Protein AF-A0AAN4YV97-F1 (afdb_monomer_lite)

Secondary structure (DSSP, 8-state):
-HHHHHHHHHHHHHB--HHHHHHHHHHHHTTSS-------BTTBSS-GGG--EEEEE-TTSSEEEEEES--TT-B-EE---S-TTEEEEE---SS-GGG--EEEEESSEEEEGGGEESSTTBHHHHHHHHHHHHHHHHHHHHHHHHHHHHHHHHHHHHH-EETTEEGGGSHHHHT-

Foldseek 3Di:
DLQCLQPLVLLCQFQPPPVVNVVVNCCVVVVVDGGDDDQDDPVCDPNSVPAFWDWDADPVRFKTFIAGGDDPLADWDFDADDDPQWDWAFDDDPDDCVVRDTDIGGDRGIGTPSRIGHDPRPCVVSNVVSVVSVVVVVVVVVVVVVVVVVVVLVVQQQPDDDPNHGNCVDPVSVVD

InterPro domains:
  IPR006089 Acyl-CoA dehydrogenase, conserved site [PS00072] (38-50)
  IPR009075 Acyl-CoA dehydrogenase/oxidase, C-terminal [PF00441] (122-176)
  IPR009100 Acyl-CoA dehydrogenase/oxidase, N-terminal and middle domain superfamily [SSF56645] (22-134)
  IPR036250 Acyl-CoA dehydrogenase-like, C-terminal [SSF47203] (119-175)
  IPR037069 Acyl-CoA dehydrogenase/oxidase, N-terminal domain superfamily [G3DSA:1.10.540.10] (22-34)
  IPR046373 Acyl-CoA oxidase/dehydrogenase, middle domain superfamily [G3DSA:2.40.110.10] (35-71)
  IPR046373 Acyl-CoA oxidase/dehydrogenase, middle domain superfamily [G3DSA:2.40.110.10] (72-126)

Sequence (176 aa):
MAGMAISLTAVQQWLRNVPLRDQITDEVLSGRKKMCLAITEAFAGSDVAGLRTTATKTPDGKHYIINGTKTEKGFSVILVPRGEGVETKLIKTSYSTAAGTAYIQFENVKVPVENLLGEEHKGFIVIMSNFNHERFMMACGTIRMAMTVVEECMKWCNQRIVFGKKLIEQPVMRQK

Organism: Aspergillus oryzae (NCBI:txid5062)

Structure (mmCIF, N/CA/C/O backbone):
data_AF-A0AAN4YV97-F1
#
_entry.id   AF-A0AAN4YV97-F1
#
loop_
_atom_site.group_PDB
_atom_site.id
_atom_site.type_symbol
_atom_site.label_atom_id
_atom_site.label_alt_id
_atom_site.label_comp_id
_atom_site.label_asym_id
_atom_site.label_entity_id
_atom_site.label_seq_id
_atom_site.pdbx_PDB_ins_code
_atom_site.Cartn_x
_atom_site.Cartn_y
_atom_site.Cartn_z
_atom_site.occupancy
_atom_site.B_iso_or_equiv
_atom_site.auth_seq_id
_atom_site.auth_comp_id
_atom_site.auth_asym_id
_atom_site.auth_atom_id
_atom_site.pdbx_PDB_model_num
ATOM 1 N N . MET A 1 1 ? -2.226 -5.074 -7.369 1.00 50.34 1 MET A N 1
ATOM 2 C CA . MET A 1 1 ? -1.316 -5.898 -6.542 1.00 50.34 1 MET A CA 1
ATOM 3 C C . MET A 1 1 ? -0.818 -5.186 -5.285 1.00 50.34 1 MET A C 1
ATOM 5 O O . MET A 1 1 ? -0.766 -5.853 -4.266 1.00 50.34 1 MET A O 1
ATOM 9 N N . ALA A 1 2 ? -0.520 -3.877 -5.301 1.00 58.91 2 ALA A N 1
ATOM 10 C CA . ALA A 1 2 ? 0.025 -3.165 -4.130 1.00 58.91 2 ALA A CA 1
ATOM 11 C C . ALA A 1 2 ? -0.767 -3.384 -2.821 1.00 58.91 2 ALA A C 1
ATOM 13 O O . ALA A 1 2 ? -0.188 -3.763 -1.810 1.00 58.91 2 ALA A O 1
ATOM 14 N N . GLY A 1 3 ? -2.101 -3.279 -2.862 1.00 65.56 3 GLY A N 1
ATOM 15 C CA . GLY A 1 3 ? -2.950 -3.520 -1.688 1.00 65.56 3 GLY A CA 1
ATOM 16 C C . GLY A 1 3 ? -2.858 -4.928 -1.080 1.00 65.56 3 GLY A C 1
ATOM 17 O O . GLY A 1 3 ? -3.063 -5.080 0.118 1.00 65.56 3 GLY A O 1
ATOM 18 N N . MET A 1 4 ? -2.507 -5.952 -1.868 1.00 76.38 4 MET A N 1
ATOM 19 C CA . MET A 1 4 ? -2.328 -7.320 -1.355 1.00 76.38 4 MET A CA 1
ATOM 20 C C . MET A 1 4 ? -0.990 -7.484 -0.632 1.00 76.38 4 MET A C 1
ATOM 22 O O . MET A 1 4 ? -0.926 -8.166 0.377 1.00 76.38 4 MET A O 1
ATOM 26 N N . ALA A 1 5 ? 0.074 -6.845 -1.117 1.00 74.69 5 ALA A N 1
ATOM 27 C CA . ALA A 1 5 ? 1.388 -6.956 -0.487 1.00 74.69 5 ALA A CA 1
ATOM 28 C C . ALA A 1 5 ? 1.516 -6.098 0.779 1.00 74.69 5 ALA A C 1
ATOM 30 O O . ALA A 1 5 ? 2.296 -6.436 1.658 1.00 74.69 5 ALA A O 1
ATOM 31 N N . ILE A 1 6 ? 0.778 -4.987 0.845 1.00 83.81 6 ILE A N 1
ATOM 32 C CA . ILE A 1 6 ? 0.900 -4.006 1.925 1.00 83.81 6 ILE A CA 1
ATOM 33 C C . ILE A 1 6 ? -0.182 -4.226 2.984 1.00 83.81 6 ILE A C 1
ATOM 35 O O . ILE A 1 6 ? 0.102 -4.235 4.173 1.00 83.81 6 ILE A O 1
ATOM 39 N N . SER A 1 7 ? -1.447 -4.367 2.597 1.00 89.06 7 SER A N 1
ATOM 40 C CA . SER A 1 7 ? -2.538 -4.344 3.579 1.00 89.06 7 SER A CA 1
ATOM 41 C C . SER A 1 7 ? -2.863 -5.731 4.129 1.00 89.06 7 SER A C 1
ATOM 43 O O . SER A 1 7 ? -3.177 -5.861 5.311 1.00 89.06 7 SER A O 1
ATOM 45 N N . LEU A 1 8 ? -2.786 -6.774 3.294 1.00 91.81 8 LEU A N 1
ATOM 46 C CA . LEU A 1 8 ? -3.149 -8.130 3.714 1.00 91.81 8 LEU A CA 1
ATOM 47 C C . LEU A 1 8 ? -2.131 -8.725 4.694 1.00 91.81 8 LEU A C 1
ATOM 49 O O . LEU A 1 8 ? -2.526 -9.407 5.633 1.00 91.81 8 LEU A O 1
ATOM 53 N N . THR A 1 9 ? -0.842 -8.435 4.522 1.00 90.25 9 THR A N 1
ATOM 54 C CA . THR A 1 9 ? 0.224 -8.845 5.453 1.00 90.25 9 THR A CA 1
ATOM 55 C C . THR A 1 9 ? -0.012 -8.288 6.853 1.00 90.25 9 THR A C 1
ATOM 57 O O . THR A 1 9 ? 0.089 -9.026 7.830 1.00 90.25 9 THR A O 1
ATOM 60 N N . ALA A 1 10 ? -0.412 -7.016 6.956 1.00 91.25 10 ALA A N 1
ATOM 61 C CA . ALA A 1 10 ? -0.755 -6.399 8.231 1.00 91.25 10 ALA A CA 1
ATOM 62 C C . ALA A 1 10 ? -1.965 -7.082 8.892 1.00 91.25 10 ALA A C 1
ATOM 64 O O . ALA A 1 10 ? -1.933 -7.348 10.091 1.00 91.25 10 ALA A O 1
ATOM 65 N N . VAL A 1 11 ? -3.005 -7.420 8.118 1.00 94.25 11 VAL A N 1
ATOM 66 C CA . VAL A 1 11 ? -4.166 -8.180 8.620 1.00 94.25 11 VAL A CA 1
ATOM 67 C C . VAL A 1 11 ? -3.748 -9.568 9.100 1.00 94.25 11 VAL A C 1
ATOM 69 O O . VAL A 1 11 ? -4.073 -9.948 10.220 1.00 94.25 11 VAL A O 1
ATOM 72 N N . GLN A 1 12 ? -2.984 -10.300 8.293 1.00 94.00 12 GLN A N 1
ATOM 73 C CA . GLN A 1 12 ? -2.507 -11.644 8.618 1.00 94.00 12 GLN A CA 1
ATOM 74 C C . GLN A 1 12 ? -1.674 -11.684 9.903 1.00 94.00 12 GLN A C 1
ATOM 76 O O . GLN A 1 12 ? -1.843 -12.581 10.728 1.00 94.00 12 GLN A O 1
ATOM 81 N N . GLN A 1 13 ? -0.806 -10.691 10.089 1.00 93.12 13 GLN A N 1
ATOM 82 C CA . GLN A 1 13 ? 0.110 -10.639 11.222 1.00 93.12 13 GLN A CA 1
ATOM 83 C C . GLN A 1 13 ? -0.537 -10.079 12.498 1.00 93.12 13 GLN A C 1
ATOM 85 O O . GLN A 1 13 ? -0.208 -10.536 13.591 1.00 93.12 13 GLN A O 1
ATOM 90 N N . TRP A 1 14 ? -1.425 -9.084 12.385 1.00 94.88 14 TRP A N 1
ATOM 91 C CA . TRP A 1 14 ? -1.832 -8.264 13.535 1.00 94.88 14 TRP A CA 1
ATOM 92 C C . TRP A 1 14 ? -3.321 -8.310 13.877 1.00 94.88 14 TRP A C 1
ATOM 94 O O . TRP A 1 14 ? -3.686 -7.866 14.970 1.00 94.88 14 TRP A O 1
ATOM 104 N N . LEU A 1 15 ? -4.192 -8.825 13.001 1.00 96.25 15 LEU A N 1
ATOM 105 C CA . LEU A 1 15 ? -5.615 -8.945 13.319 1.00 96.25 15 LEU A CA 1
ATOM 106 C C . LEU A 1 15 ? -5.847 -10.135 14.259 1.00 96.25 15 LEU A C 1
ATOM 108 O O . LEU A 1 15 ? -5.606 -11.287 13.902 1.00 96.25 15 LEU A O 1
ATOM 112 N N . ARG A 1 16 ? -6.343 -9.848 15.467 1.00 94.56 16 ARG A N 1
ATOM 113 C CA . ARG A 1 16 ? -6.577 -10.862 16.513 1.00 94.56 16 ARG A CA 1
ATOM 114 C C . ARG A 1 16 ? -7.834 -11.697 16.274 1.00 94.56 16 ARG A C 1
ATOM 116 O O . ARG A 1 16 ? -7.902 -12.837 16.725 1.00 94.56 16 ARG A O 1
ATOM 123 N N . ASN A 1 17 ? -8.827 -11.139 15.585 1.00 96.00 17 ASN A N 1
ATOM 124 C CA . ASN A 1 17 ? -10.042 -11.856 15.216 1.00 96.00 17 ASN A CA 1
ATOM 125 C C . ASN A 1 17 ? -9.729 -12.856 14.090 1.00 96.00 17 ASN A C 1
ATOM 127 O O . ASN A 1 17 ? -9.718 -12.493 12.915 1.00 96.00 17 ASN A O 1
ATOM 131 N N . VAL A 1 18 ? -9.453 -14.107 14.469 1.00 95.94 18 VAL A N 1
ATOM 132 C CA . VAL A 1 18 ? -9.060 -15.184 13.546 1.00 95.94 18 VAL A CA 1
ATOM 133 C C . VAL A 1 18 ? -10.134 -15.472 12.486 1.00 95.94 18 VAL A C 1
ATOM 135 O O . VAL A 1 18 ? -9.782 -15.430 11.308 1.00 95.94 18 VAL A O 1
ATOM 138 N N . PRO A 1 19 ? -11.428 -15.665 12.830 1.00 97.19 19 PRO A N 1
ATOM 139 C CA . PRO A 1 19 ? -12.468 -15.855 11.816 1.00 97.19 19 PRO A CA 1
ATOM 140 C C . PRO A 1 19 ? -12.526 -14.727 10.779 1.00 97.19 19 PRO A C 1
ATOM 142 O O . PRO A 1 19 ? -12.599 -14.988 9.579 1.00 97.19 19 PRO A O 1
ATOM 145 N N . LEU A 1 20 ? -12.438 -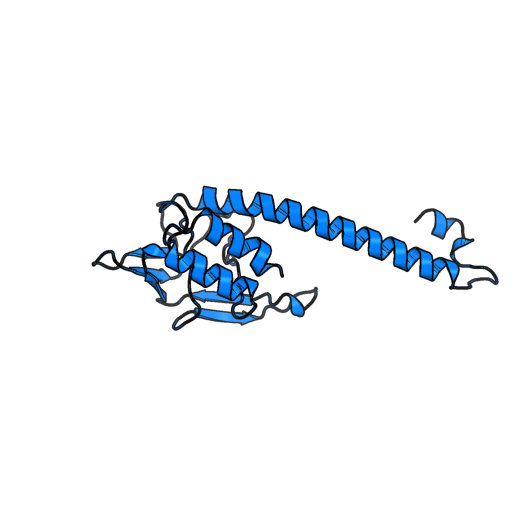13.469 11.227 1.00 96.44 20 LEU A N 1
ATOM 146 C CA . LEU A 1 20 ? -12.441 -12.316 10.326 1.00 96.44 20 LEU A CA 1
ATOM 147 C C . LEU A 1 20 ? -11.174 -12.267 9.465 1.00 96.44 20 LEU A C 1
ATOM 149 O O . LEU A 1 20 ? -11.251 -11.998 8.268 1.00 96.44 20 LEU A O 1
ATOM 153 N N . ARG A 1 21 ? -10.004 -12.532 10.055 1.00 96.94 21 ARG A N 1
ATOM 154 C CA . ARG A 1 21 ? -8.721 -12.568 9.342 1.00 96.94 21 ARG A CA 1
ATOM 155 C C . ARG A 1 21 ? -8.751 -13.582 8.206 1.00 96.94 21 ARG A C 1
ATOM 157 O O . ARG A 1 21 ? -8.356 -13.243 7.089 1.00 96.94 21 ARG A O 1
ATOM 164 N N . ASP A 1 22 ? -9.223 -14.791 8.480 1.00 97.31 22 ASP A N 1
ATOM 165 C CA . ASP A 1 22 ? -9.244 -15.877 7.504 1.00 97.31 22 ASP A CA 1
ATOM 166 C C . ASP A 1 22 ? -10.249 -15.562 6.382 1.00 97.31 22 ASP A C 1
ATOM 168 O O . ASP A 1 22 ? -9.888 -15.613 5.205 1.00 97.31 22 ASP A O 1
ATOM 172 N N . GLN A 1 23 ? -11.444 -15.062 6.727 1.00 96.50 23 GLN A N 1
ATOM 173 C CA . GLN A 1 23 ? -12.423 -14.589 5.740 1.00 96.50 23 GLN A CA 1
ATOM 174 C C . 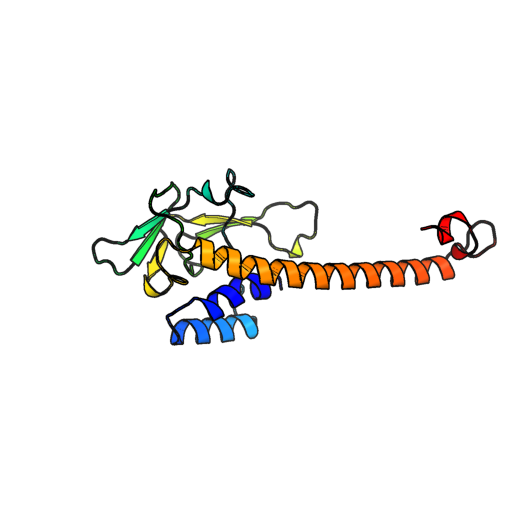GLN A 1 23 ? -11.842 -13.508 4.811 1.00 96.50 23 GLN A C 1
ATOM 176 O O . GLN A 1 23 ? -11.954 -13.610 3.587 1.00 96.50 23 GLN A O 1
ATOM 181 N N . ILE A 1 24 ? -11.230 -12.461 5.376 1.00 95.56 24 ILE A N 1
ATOM 182 C CA . ILE A 1 24 ? -10.660 -11.351 4.595 1.00 95.56 24 ILE A CA 1
ATOM 183 C C . ILE A 1 24 ? -9.535 -11.849 3.693 1.00 95.56 24 ILE A C 1
ATOM 185 O O . ILE A 1 24 ? -9.399 -11.400 2.556 1.00 95.56 24 ILE A O 1
ATOM 189 N N . THR A 1 25 ? -8.747 -12.800 4.177 1.00 95.31 25 THR A N 1
ATOM 190 C CA . THR A 1 25 ? -7.647 -13.382 3.410 1.00 95.31 25 THR A CA 1
ATOM 191 C C . THR A 1 25 ? -8.155 -14.121 2.194 1.00 95.31 25 THR A C 1
ATOM 193 O O . THR A 1 25 ? -7.700 -13.839 1.085 1.00 95.31 25 THR A O 1
ATOM 196 N N . ASP A 1 26 ? -9.153 -14.978 2.371 1.00 96.12 26 ASP A N 1
ATOM 197 C CA . ASP A 1 26 ? -9.759 -15.708 1.265 1.00 96.12 26 ASP A CA 1
ATOM 198 C C . ASP A 1 26 ? -10.397 -14.759 0.248 1.00 96.12 26 ASP A C 1
ATOM 200 O O . ASP A 1 26 ? -10.229 -14.914 -0.963 1.00 96.12 26 ASP A O 1
ATOM 204 N N . GLU A 1 27 ? -11.121 -13.740 0.710 1.00 95.50 27 GLU A N 1
ATOM 205 C CA . GLU A 1 27 ? -11.752 -12.744 -0.159 1.00 95.50 27 GLU A CA 1
ATOM 206 C C . GLU A 1 27 ? -10.734 -11.906 -0.946 1.00 95.50 27 GLU A C 1
ATOM 208 O O . GLU A 1 27 ? -10.987 -11.573 -2.105 1.00 95.50 27 GLU A O 1
ATOM 213 N N . VAL A 1 28 ? -9.587 -11.574 -0.353 1.00 94.56 28 VAL A N 1
ATOM 214 C CA . VAL A 1 28 ? -8.544 -10.780 -1.016 1.00 94.56 28 VAL A CA 1
ATOM 215 C C . VAL A 1 28 ? -7.720 -11.631 -1.977 1.00 94.56 28 VAL A C 1
ATOM 217 O O . VAL A 1 28 ? -7.511 -11.216 -3.117 1.00 94.56 28 VAL A O 1
ATOM 220 N N . LEU A 1 29 ? -7.293 -12.830 -1.566 1.00 93.62 29 LEU A N 1
ATOM 221 C CA . LEU A 1 29 ? -6.500 -13.730 -2.413 1.00 93.62 29 LEU A CA 1
ATOM 222 C C . LEU A 1 29 ? -7.305 -14.279 -3.596 1.00 93.62 29 LEU A C 1
ATOM 224 O O . LEU A 1 29 ? -6.752 -14.465 -4.677 1.00 93.62 29 LEU A O 1
ATOM 228 N N . SER A 1 30 ? -8.617 -14.468 -3.431 1.00 95.06 30 SER A N 1
ATOM 229 C CA . SER A 1 30 ? -9.521 -14.806 -4.542 1.00 95.06 30 SER A CA 1
ATOM 230 C C . SER A 1 30 ? -9.843 -13.623 -5.462 1.00 95.06 30 SER A C 1
ATOM 232 O O . SER A 1 30 ? -10.497 -13.804 -6.487 1.00 95.06 30 SER A O 1
ATOM 234 N N . GLY A 1 31 ? -9.432 -12.402 -5.103 1.00 91.75 31 GLY A N 1
ATOM 235 C CA . GLY A 1 31 ? -9.721 -11.186 -5.862 1.00 91.75 31 GLY A CA 1
ATOM 236 C C . GLY A 1 31 ? -11.151 -10.653 -5.713 1.00 91.75 31 GLY A C 1
ATOM 237 O O . GLY A 1 31 ? -11.482 -9.655 -6.357 1.00 91.75 31 GLY A O 1
ATOM 238 N N . ARG A 1 32 ? -11.991 -11.259 -4.856 1.00 93.88 32 ARG A N 1
ATOM 239 C CA . ARG A 1 32 ? -13.350 -10.766 -4.551 1.00 93.88 32 ARG A CA 1
ATOM 240 C C . ARG A 1 32 ? -13.324 -9.406 -3.861 1.00 93.88 32 ARG A C 1
ATOM 242 O O . ARG A 1 32 ? -14.209 -8.584 -4.090 1.00 93.88 32 ARG A O 1
ATOM 249 N N . LYS A 1 33 ? -12.312 -9.157 -3.027 1.00 92.44 33 LYS A N 1
ATOM 250 C CA . LYS A 1 33 ? -12.089 -7.868 -2.369 1.00 92.44 33 LYS A CA 1
ATOM 251 C C . LYS A 1 33 ? -10.713 -7.309 -2.690 1.00 92.44 33 LYS A C 1
ATOM 253 O O . LYS A 1 33 ? -9.746 -8.026 -2.927 1.00 92.44 33 LYS A O 1
ATOM 258 N N . LYS A 1 34 ? -10.634 -5.980 -2.675 1.00 90.44 34 LYS A N 1
ATOM 259 C CA . LYS A 1 34 ? -9.384 -5.224 -2.750 1.00 90.44 34 LYS A CA 1
ATOM 260 C C . LYS A 1 34 ? -9.198 -4.473 -1.443 1.00 90.44 34 LYS A C 1
ATOM 262 O O . LYS A 1 34 ? -10.167 -4.022 -0.840 1.00 90.44 34 LYS A O 1
ATOM 267 N N . MET A 1 35 ? -7.945 -4.319 -1.046 1.00 90.88 35 MET A N 1
ATOM 268 C CA . MET A 1 35 ? -7.555 -3.566 0.138 1.00 90.88 35 MET A CA 1
ATOM 269 C C . MET A 1 35 ? -6.646 -2.401 -0.239 1.00 90.88 35 MET A C 1
ATOM 271 O O . MET A 1 35 ? -6.031 -2.397 -1.308 1.00 90.88 35 MET A O 1
ATOM 275 N N . CYS A 1 36 ? -6.563 -1.422 0.653 1.00 90.56 36 CYS A N 1
ATOM 276 C CA . CYS A 1 36 ? -5.629 -0.312 0.562 1.00 90.56 36 CYS A CA 1
ATOM 277 C C . CYS A 1 36 ? -5.092 0.028 1.953 1.00 90.56 36 CYS A C 1
ATOM 279 O O . CYS A 1 36 ? -5.644 -0.403 2.968 1.00 90.56 36 CYS A O 1
ATOM 281 N N . LEU A 1 37 ? -3.989 0.770 1.987 1.00 90.06 37 LEU A N 1
ATOM 282 C CA . LEU A 1 37 ? -3.422 1.315 3.209 1.00 90.06 37 LEU A CA 1
ATOM 283 C C . LEU A 1 37 ? -3.709 2.818 3.251 1.00 90.06 37 LEU A C 1
ATOM 285 O O . LEU A 1 37 ? -3.404 3.525 2.293 1.00 90.06 37 LEU A O 1
ATOM 289 N N . ALA A 1 38 ? -4.272 3.288 4.361 1.00 90.44 38 ALA A N 1
ATOM 290 C CA . ALA A 1 38 ? -4.575 4.694 4.602 1.00 90.44 38 ALA A CA 1
ATOM 291 C C . ALA A 1 38 ? -3.792 5.164 5.835 1.00 90.44 38 ALA A C 1
ATOM 293 O O . ALA A 1 38 ? -4.245 4.988 6.961 1.00 90.44 38 ALA A O 1
ATOM 294 N N . ILE A 1 39 ? -2.581 5.685 5.615 1.00 88.94 39 ILE A N 1
ATOM 295 C CA . ILE A 1 39 ? -1.740 6.262 6.678 1.00 88.94 39 ILE A CA 1
ATOM 296 C C . ILE A 1 39 ? -1.573 7.754 6.436 1.00 88.94 39 ILE A C 1
ATOM 298 O O . ILE A 1 39 ? -2.013 8.546 7.250 1.00 88.94 39 ILE A O 1
ATOM 302 N N . THR A 1 40 ? -0.940 8.130 5.325 1.00 88.81 40 THR A N 1
ATOM 303 C CA . THR A 1 40 ? -0.585 9.519 5.018 1.00 88.81 40 THR A CA 1
ATOM 304 C C . THR A 1 40 ? -1.804 10.433 4.953 1.00 88.81 40 THR A C 1
ATOM 306 O O . THR A 1 40 ? -2.816 10.106 4.335 1.00 88.81 40 THR A O 1
ATOM 309 N N . GLU A 1 41 ? -1.650 11.628 5.514 1.00 88.69 41 GLU A N 1
ATOM 310 C CA . GLU A 1 41 ? -2.611 12.724 5.416 1.00 88.69 41 GLU A CA 1
ATOM 311 C C . GLU A 1 41 ? -2.019 13.897 4.635 1.00 88.69 41 GLU A C 1
ATOM 313 O O . GLU A 1 41 ? -0.808 13.985 4.434 1.00 88.69 41 GLU A O 1
ATOM 318 N N . ALA A 1 42 ? -2.866 14.852 4.241 1.00 85.38 42 ALA A N 1
ATOM 319 C CA . ALA A 1 42 ? -2.455 16.029 3.469 1.00 85.38 42 ALA A CA 1
ATOM 320 C C . ALA A 1 42 ? -1.292 16.821 4.103 1.00 85.38 42 ALA A C 1
ATOM 322 O O . ALA A 1 42 ? -0.524 17.454 3.385 1.00 85.38 42 ALA A O 1
ATOM 323 N N . PHE A 1 43 ? -1.152 16.769 5.431 1.00 82.88 43 PHE A N 1
ATOM 324 C CA . PHE A 1 43 ? -0.139 17.507 6.190 1.00 82.88 43 PHE A CA 1
ATOM 325 C C . PHE A 1 43 ? 0.908 16.603 6.857 1.00 82.88 43 PHE A C 1
ATOM 327 O O . PHE A 1 43 ? 1.786 17.113 7.546 1.00 82.88 43 PHE A O 1
ATOM 334 N N . ALA A 1 44 ? 0.812 15.279 6.689 1.00 85.38 44 ALA A N 1
ATOM 335 C CA . ALA A 1 44 ? 1.628 14.307 7.414 1.00 85.38 44 ALA A CA 1
ATOM 336 C C . ALA A 1 44 ? 1.973 13.109 6.517 1.00 85.38 44 ALA A C 1
ATOM 338 O O . ALA A 1 44 ? 1.177 12.185 6.345 1.00 85.38 44 ALA A O 1
ATOM 339 N N . GLY A 1 45 ? 3.172 13.163 5.926 1.00 85.56 45 GLY A N 1
ATOM 340 C CA . GLY A 1 45 ? 3.778 12.098 5.121 1.00 85.56 45 GLY A CA 1
ATOM 341 C C . GLY A 1 45 ? 4.926 11.423 5.862 1.00 85.56 45 GLY A C 1
ATOM 342 O O . GLY A 1 45 ? 4.711 10.443 6.568 1.00 85.56 45 GLY A O 1
ATOM 343 N N . SER A 1 46 ? 6.143 11.960 5.716 1.00 86.69 46 SER A N 1
ATOM 344 C CA . SER A 1 46 ? 7.333 11.451 6.418 1.00 86.69 46 SER A CA 1
ATOM 345 C C . SER A 1 46 ? 7.200 11.546 7.940 1.00 86.69 46 SER A C 1
ATOM 347 O O . SER A 1 46 ? 7.657 10.656 8.653 1.00 86.69 46 SER A O 1
ATOM 349 N N . ASP A 1 47 ? 6.548 12.603 8.431 1.00 85.12 47 ASP A N 1
ATOM 350 C CA . ASP A 1 47 ? 6.181 12.743 9.838 1.00 85.12 47 ASP A CA 1
ATOM 351 C C . ASP A 1 47 ? 4.830 12.070 10.112 1.00 85.12 47 ASP A C 1
ATOM 353 O O . ASP A 1 47 ? 3.784 12.715 10.199 1.00 85.12 47 ASP A O 1
ATOM 357 N N . VAL A 1 48 ? 4.856 10.743 10.246 1.00 78.19 48 VAL A N 1
ATOM 358 C CA . VAL A 1 48 ? 3.676 9.949 10.632 1.00 78.19 48 VAL A CA 1
ATOM 359 C C . VAL A 1 48 ? 3.196 10.321 12.044 1.00 78.19 48 VAL A C 1
ATOM 361 O O . VAL A 1 48 ? 2.036 10.094 12.377 1.00 78.19 48 VAL A O 1
ATOM 364 N N . ALA A 1 49 ? 4.037 10.949 12.877 1.00 76.25 49 ALA A N 1
ATOM 365 C CA . ALA A 1 49 ? 3.604 11.429 14.185 1.00 76.25 49 ALA A CA 1
ATOM 366 C C . ALA A 1 49 ? 2.630 12.627 14.086 1.00 76.25 49 ALA A C 1
ATOM 368 O O . ALA A 1 49 ? 1.889 12.911 15.033 1.00 76.25 49 ALA A O 1
ATOM 369 N N . GLY A 1 50 ? 2.597 13.303 12.933 1.00 79.31 50 GLY A N 1
ATOM 370 C CA . GLY A 1 50 ? 1.743 14.455 12.645 1.00 79.31 50 GLY A CA 1
ATOM 371 C C . GLY A 1 50 ? 0.307 14.133 12.215 1.00 79.31 50 GLY A C 1
ATOM 372 O O . GLY A 1 50 ? -0.440 15.070 11.916 1.00 79.31 50 GLY A O 1
ATOM 373 N N . LEU A 1 51 ? -0.092 12.854 12.167 1.00 83.50 51 LEU A N 1
ATOM 374 C CA . LEU A 1 51 ? -1.443 12.447 11.760 1.00 83.50 51 LEU A CA 1
ATOM 375 C C . LEU A 1 51 ? -2.530 13.035 12.667 1.00 83.50 51 LEU A C 1
ATOM 377 O O . LEU A 1 51 ? -2.365 13.177 13.884 1.00 83.50 51 LEU A O 1
ATOM 381 N N . ARG A 1 52 ? -3.667 13.369 12.057 1.00 83.81 52 ARG A N 1
ATOM 382 C CA . ARG A 1 52 ? -4.815 14.001 12.705 1.00 83.81 52 ARG A CA 1
ATOM 383 C C . ARG A 1 52 ? -6.049 13.105 12.700 1.00 83.81 52 ARG A C 1
ATOM 385 O O . ARG A 1 52 ? -6.995 13.433 13.388 1.00 83.81 52 ARG A O 1
ATOM 392 N N . THR A 1 53 ? -6.105 11.987 12.001 1.00 83.50 53 THR A N 1
ATOM 393 C CA . THR A 1 53 ? -7.256 11.076 12.081 1.00 83.50 53 THR A CA 1
ATOM 394 C C . THR A 1 53 ? -7.397 10.504 13.494 1.00 83.50 53 THR A C 1
ATOM 396 O O . THR A 1 53 ? -6.404 10.167 14.138 1.00 83.50 53 THR A O 1
ATOM 399 N N . THR A 1 54 ? -8.627 10.412 13.998 1.00 83.75 54 THR A N 1
ATOM 400 C CA . THR A 1 54 ? -8.956 9.890 15.326 1.00 83.75 54 THR A CA 1
ATOM 401 C C . THR A 1 54 ? -9.985 8.783 15.292 1.00 83.75 54 THR A C 1
ATOM 403 O O . THR A 1 54 ? -10.813 8.676 14.391 1.00 83.75 54 THR A O 1
ATOM 406 N N . ALA A 1 55 ? -9.902 7.936 16.312 1.00 83.81 55 ALA A N 1
ATOM 407 C CA . ALA A 1 55 ? -10.831 6.856 16.566 1.00 83.81 55 ALA A CA 1
ATOM 408 C C . ALA A 1 55 ? -11.199 6.898 18.050 1.00 83.81 55 ALA A C 1
ATOM 410 O O . ALA A 1 55 ? -10.354 6.653 18.912 1.00 83.81 55 ALA A O 1
ATOM 411 N N . THR A 1 56 ? -12.454 7.223 18.349 1.00 86.94 56 THR A N 1
ATOM 412 C CA . THR A 1 56 ? -12.956 7.311 19.728 1.00 86.94 56 THR A CA 1
ATOM 413 C C . THR A 1 56 ? -13.898 6.151 19.989 1.00 86.94 56 THR A C 1
ATOM 415 O O . THR A 1 56 ? -14.773 5.878 19.171 1.00 86.94 56 THR A O 1
ATOM 418 N N . LYS A 1 57 ? -13.743 5.457 21.120 1.00 87.56 57 LYS A N 1
ATOM 419 C CA . LYS A 1 57 ? -14.678 4.389 21.484 1.00 87.56 57 LYS A CA 1
ATOM 420 C C . LYS A 1 57 ? -16.058 4.964 21.797 1.00 87.56 57 LYS A C 1
ATOM 422 O O . LYS A 1 57 ? -16.173 6.008 22.436 1.00 87.56 57 LYS A O 1
ATOM 427 N N . THR A 1 58 ? -17.102 4.267 21.369 1.00 88.94 58 THR A N 1
ATOM 428 C CA . THR A 1 58 ? -18.475 4.509 21.814 1.00 88.94 58 THR A CA 1
ATOM 429 C C . THR A 1 58 ? -18.588 4.331 23.335 1.00 88.94 58 THR A C 1
ATOM 431 O O . THR A 1 58 ? -17.780 3.608 23.922 1.00 88.94 58 THR A O 1
ATOM 434 N N . PRO A 1 59 ? -19.590 4.942 24.002 1.00 90.44 59 PRO A N 1
ATOM 435 C CA . PRO A 1 59 ? -19.767 4.810 25.454 1.00 90.44 59 PRO A CA 1
ATOM 436 C C . PRO A 1 59 ? -19.902 3.361 25.945 1.00 90.44 59 PRO A C 1
ATOM 438 O O . PRO A 1 59 ? -19.529 3.055 27.071 1.00 90.44 59 PRO A O 1
ATOM 441 N N . ASP A 1 60 ? -20.406 2.463 25.095 1.00 90.62 60 ASP A N 1
ATOM 442 C CA . ASP A 1 60 ? -20.520 1.028 25.377 1.00 90.62 60 ASP A CA 1
ATOM 443 C C . ASP A 1 60 ? -19.207 0.244 25.174 1.00 90.62 60 ASP A C 1
ATOM 445 O O . ASP A 1 60 ? -19.156 -0.951 25.457 1.00 90.62 60 ASP A O 1
ATOM 449 N N . GLY A 1 61 ? -18.156 0.893 24.663 1.00 88.94 61 GLY A N 1
ATOM 450 C CA . GLY A 1 61 ? -16.848 0.300 24.397 1.00 8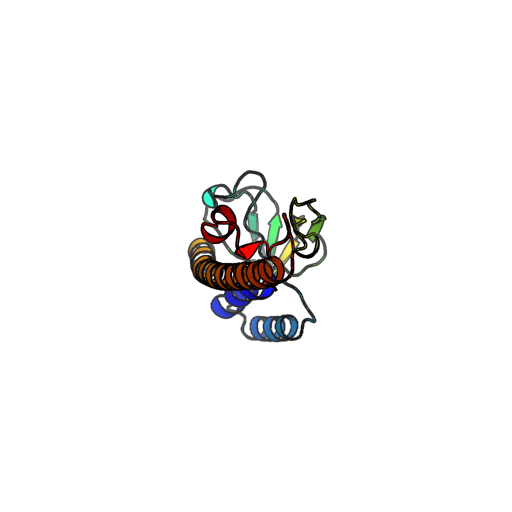8.94 61 GLY A CA 1
ATOM 451 C C . GLY A 1 61 ? -16.805 -0.704 23.243 1.00 88.94 61 GLY A C 1
ATOM 452 O O . GLY A 1 61 ? -15.776 -1.353 23.072 1.00 88.94 61 GLY A O 1
ATOM 453 N N . LYS A 1 62 ? -17.884 -0.855 22.462 1.00 91.75 62 LYS A N 1
ATOM 454 C CA . LYS A 1 62 ? -17.999 -1.899 21.424 1.00 91.75 62 LYS A CA 1
ATOM 455 C C . LYS A 1 62 ? -17.514 -1.465 20.047 1.00 91.75 62 LYS A C 1
ATOM 457 O O . LYS A 1 62 ? -17.111 -2.308 19.252 1.00 91.75 62 LYS A O 1
ATOM 462 N N . HIS A 1 63 ? -17.544 -0.167 19.757 1.00 91.50 63 HIS A N 1
ATOM 463 C CA . HIS A 1 63 ? -17.171 0.367 18.453 1.00 91.50 63 HIS A CA 1
ATOM 464 C C . HIS A 1 63 ? -16.198 1.531 18.594 1.00 91.50 63 HIS A C 1
ATOM 466 O O . HIS A 1 63 ? -16.240 2.288 19.559 1.00 91.50 63 HIS A O 1
ATOM 472 N N . TYR A 1 64 ? -15.359 1.710 17.586 1.00 87.56 64 TYR A N 1
ATOM 473 C CA . TYR A 1 64 ? -14.673 2.952 17.289 1.00 87.56 64 TYR A CA 1
ATOM 474 C C . TYR A 1 64 ? -15.541 3.802 16.358 1.00 87.56 64 TYR A C 1
ATOM 476 O O . TYR A 1 64 ? -16.081 3.293 15.378 1.00 87.56 64 TYR A O 1
ATOM 484 N N . ILE A 1 65 ? -15.648 5.096 16.646 1.00 85.81 65 ILE A N 1
ATOM 485 C CA . ILE A 1 65 ? -16.129 6.120 15.719 1.00 85.81 65 ILE A CA 1
ATOM 486 C C . ILE A 1 65 ? -14.894 6.809 15.145 1.00 85.81 65 ILE A C 1
ATOM 488 O O . ILE A 1 65 ? -14.140 7.443 15.889 1.00 85.81 65 ILE A O 1
ATOM 492 N N . ILE A 1 66 ? -14.681 6.656 13.841 1.00 84.12 66 ILE A N 1
ATOM 493 C CA . ILE A 1 66 ? -13.525 7.202 13.127 1.00 84.12 66 ILE A CA 1
ATOM 494 C C . ILE A 1 66 ? -13.910 8.539 12.495 1.00 84.12 66 ILE A C 1
ATOM 496 O O . ILE A 1 66 ? -14.856 8.608 11.712 1.00 84.12 66 ILE A O 1
ATOM 500 N N . ASN A 1 67 ? -13.161 9.585 12.838 1.00 74.25 67 ASN A N 1
ATOM 501 C CA . ASN A 1 67 ? -13.322 10.956 12.354 1.00 74.25 67 ASN A CA 1
ATOM 502 C C . ASN A 1 67 ? -11.946 11.630 12.243 1.00 74.25 67 ASN A C 1
ATOM 504 O O . ASN A 1 67 ? -10.997 11.224 12.899 1.00 74.25 67 ASN A O 1
ATOM 508 N N . GLY A 1 68 ? -11.799 12.689 11.449 1.00 62.38 68 GLY A N 1
ATOM 509 C CA . GLY A 1 68 ? -10.581 13.508 11.481 1.00 62.38 68 GLY A CA 1
ATOM 510 C C . GLY A 1 68 ? -10.575 14.513 12.644 1.00 62.38 68 GLY A C 1
ATOM 511 O O . GLY A 1 68 ? -11.457 15.364 12.667 1.00 62.38 68 GLY A O 1
ATOM 512 N N . THR A 1 69 ? -9.611 14.421 13.584 1.00 36.28 69 THR A N 1
ATOM 513 C CA . THR A 1 69 ? -8.730 15.466 14.213 1.00 36.28 69 THR A CA 1
ATOM 514 C C . THR A 1 69 ? -8.110 14.952 15.548 1.00 36.28 69 THR A C 1
ATOM 516 O O . THR A 1 69 ? -8.869 14.581 16.435 1.00 36.28 69 THR A O 1
ATOM 519 N N . LYS A 1 70 ? -6.755 14.951 15.650 1.00 44.84 70 LYS A N 1
ATOM 520 C CA . LYS A 1 70 ? -5.742 14.291 16.542 1.00 44.84 70 LYS A CA 1
ATOM 521 C C . LYS A 1 70 ? -6.124 13.836 17.974 1.00 44.84 70 LYS A C 1
ATOM 523 O O . LYS A 1 70 ? -6.706 14.595 18.737 1.00 44.84 70 LYS A O 1
ATOM 528 N N . THR A 1 71 ? -5.632 12.656 18.400 1.00 49.94 71 THR A N 1
ATOM 529 C CA . THR A 1 71 ? -5.579 12.216 19.819 1.00 49.94 71 THR A CA 1
ATOM 530 C C . THR A 1 71 ? -4.137 12.101 20.335 1.00 49.94 71 THR A C 1
ATOM 532 O O . THR A 1 71 ? -3.272 11.599 19.625 1.00 49.94 71 THR A O 1
ATOM 535 N N . GLU A 1 72 ? -3.876 12.482 21.589 1.00 58.19 72 GLU A N 1
ATOM 536 C CA . GLU A 1 72 ? -2.528 12.515 22.203 1.00 58.19 72 GLU A CA 1
ATOM 537 C C . GLU A 1 72 ? -1.958 11.143 22.615 1.00 58.19 72 GLU A C 1
ATOM 539 O O . GLU A 1 72 ? -0.802 11.045 23.014 1.00 58.19 72 GLU A O 1
ATOM 544 N N . LYS A 1 73 ? -2.750 10.068 22.530 1.00 66.00 73 LYS A N 1
ATOM 545 C CA . LYS A 1 73 ? -2.444 8.791 23.197 1.00 66.00 73 LYS A CA 1
ATOM 546 C C . LYS A 1 73 ? -1.578 7.818 22.388 1.00 66.00 73 LYS A C 1
ATOM 548 O O . LYS A 1 73 ? -1.172 6.809 22.945 1.00 66.00 73 LYS A O 1
ATOM 553 N N . GLY A 1 74 ? -1.279 8.113 21.119 1.00 75.50 74 GLY A N 1
ATOM 554 C CA . GLY A 1 74 ? -0.548 7.230 20.196 1.00 75.50 74 GLY A CA 1
ATOM 555 C C . GLY A 1 74 ? -1.428 6.666 19.073 1.00 75.50 74 GLY A C 1
ATOM 556 O O . GLY A 1 74 ? -2.644 6.858 19.065 1.00 75.50 74 GLY A O 1
ATOM 557 N N . PHE A 1 75 ? -0.814 5.970 18.111 1.00 83.44 75 PHE A N 1
ATOM 558 C CA . PHE A 1 75 ? -1.494 5.477 16.903 1.00 83.44 75 PHE A CA 1
ATOM 559 C C . PHE A 1 75 ? -2.128 4.107 17.110 1.00 83.44 75 PHE A C 1
ATOM 561 O O . PHE A 1 75 ? -1.537 3.245 17.746 1.00 83.44 75 PHE A O 1
ATOM 568 N N . SER A 1 76 ? -3.281 3.873 16.496 1.00 90.56 76 SER A N 1
ATOM 569 C CA . SER A 1 76 ? -3.889 2.547 16.355 1.00 90.56 76 SER A CA 1
ATOM 570 C C . SER A 1 76 ? -4.105 2.278 14.871 1.00 90.56 76 SER A C 1
ATOM 572 O O . SER A 1 76 ? -4.419 3.200 14.120 1.00 90.56 76 SER A O 1
ATOM 574 N N . VAL A 1 77 ? -3.942 1.029 14.441 1.00 92.50 77 VAL A N 1
ATOM 575 C CA . VAL A 1 77 ? -4.258 0.617 13.067 1.00 92.50 77 VAL A CA 1
ATOM 576 C C . VAL A 1 77 ? -5.564 -0.163 13.113 1.00 92.50 77 VAL A C 1
ATOM 578 O O . VAL A 1 77 ? -5.696 -1.084 13.912 1.00 92.50 77 VAL A O 1
ATOM 581 N N . ILE A 1 78 ? -6.542 0.218 12.295 1.00 94.50 78 ILE A N 1
ATOM 582 C CA . ILE A 1 78 ? -7.891 -0.359 12.327 1.00 94.50 78 ILE A CA 1
ATOM 583 C C . ILE A 1 78 ? -8.254 -0.855 10.928 1.00 94.50 78 ILE A C 1
ATOM 585 O O . ILE A 1 78 ? -8.067 -0.145 9.939 1.00 94.50 78 ILE A O 1
ATOM 589 N N . LEU A 1 79 ? -8.790 -2.073 10.843 1.00 95.00 79 LEU A N 1
ATOM 590 C CA . LEU A 1 79 ? -9.388 -2.600 9.622 1.00 95.00 79 LEU A CA 1
ATOM 591 C C . LEU A 1 79 ? -10.763 -1.958 9.409 1.00 95.00 79 LEU A C 1
ATOM 593 O O . LEU A 1 79 ? -11.711 -2.258 10.131 1.00 95.00 79 LEU A O 1
ATOM 597 N N . VAL A 1 80 ? -10.889 -1.102 8.398 1.00 94.62 80 VAL A N 1
ATOM 598 C CA . VAL A 1 80 ? -12.143 -0.401 8.086 1.00 94.62 80 VAL A CA 1
ATOM 599 C C . VAL A 1 80 ? -12.774 -0.999 6.824 1.00 94.62 80 VAL A C 1
ATOM 601 O O . VAL A 1 80 ? -12.208 -0.850 5.737 1.00 94.62 80 VAL A O 1
ATOM 604 N N . PRO A 1 81 ? -13.929 -1.685 6.921 1.00 93.56 81 PRO A N 1
ATOM 605 C CA . PRO A 1 81 ? -14.698 -2.076 5.747 1.00 93.56 81 PRO A CA 1
ATOM 606 C C . PRO A 1 81 ? -15.193 -0.838 4.996 1.00 93.56 81 PRO A C 1
ATOM 608 O O . PRO A 1 81 ? -15.575 0.158 5.608 1.00 93.56 81 PRO A O 1
ATOM 611 N N . ARG A 1 82 ? -15.237 -0.903 3.663 1.00 92.62 82 ARG A N 1
ATOM 612 C CA . ARG A 1 82 ? -15.905 0.142 2.881 1.00 92.62 82 ARG A CA 1
ATOM 613 C C . ARG A 1 82 ? -17.410 0.076 3.149 1.00 92.62 82 ARG A C 1
ATOM 615 O O . ARG A 1 82 ? -18.000 -0.994 3.023 1.00 92.62 82 ARG A O 1
ATOM 622 N N . GLY A 1 83 ? -18.011 1.211 3.481 1.00 92.81 83 GLY A N 1
ATOM 623 C CA . GLY A 1 83 ? -19.424 1.321 3.821 1.00 92.81 83 GLY A CA 1
ATOM 624 C C . GLY A 1 83 ? -19.846 2.779 3.966 1.00 92.81 83 GLY A C 1
ATOM 625 O O . GLY A 1 83 ? -19.191 3.672 3.427 1.00 92.81 83 GLY A O 1
ATOM 626 N N . GLU A 1 84 ? -20.934 3.004 4.695 1.00 94.06 84 GLU A N 1
ATOM 627 C CA . GLU A 1 84 ? -21.438 4.341 5.010 1.00 94.06 84 GLU A CA 1
ATOM 628 C C . GLU A 1 84 ? -20.363 5.196 5.708 1.00 94.06 84 GLU A C 1
ATOM 630 O O . GLU A 1 84 ? -19.639 4.710 6.580 1.00 94.06 84 GLU A O 1
ATOM 635 N N . GLY A 1 85 ? -20.228 6.455 5.282 1.00 91.19 85 GLY A N 1
ATOM 636 C CA . GLY A 1 85 ? -19.228 7.391 5.805 1.00 91.19 85 GLY A CA 1
ATOM 637 C C . GLY A 1 85 ? -17.801 7.201 5.268 1.00 91.19 85 GLY A C 1
ATOM 638 O O . GLY A 1 85 ? -16.906 7.932 5.688 1.00 91.19 85 GLY A O 1
ATOM 639 N N . VAL A 1 86 ? -17.555 6.248 4.356 1.00 93.31 86 VAL A N 1
ATOM 640 C CA . VAL A 1 86 ? -16.245 6.047 3.703 1.00 93.31 86 VAL A CA 1
ATOM 641 C C . VAL A 1 86 ? -16.292 6.531 2.254 1.00 93.31 86 VAL A C 1
ATOM 643 O O . VAL A 1 86 ? -16.712 5.801 1.353 1.00 93.31 86 VAL A O 1
ATOM 646 N N . GLU A 1 87 ? -15.780 7.735 2.014 1.00 93.44 87 GLU A N 1
ATOM 647 C CA . GLU A 1 87 ? -15.741 8.352 0.686 1.00 93.44 87 GLU A CA 1
ATOM 648 C C . GLU A 1 87 ? -14.344 8.311 0.064 1.00 93.44 87 GLU A C 1
ATOM 650 O O . GLU A 1 87 ? -13.323 8.370 0.754 1.00 93.44 87 GLU A O 1
ATOM 655 N N . THR A 1 88 ? -14.281 8.206 -1.269 1.00 92.44 88 THR A N 1
ATOM 656 C CA . THR A 1 88 ? -13.004 8.166 -2.002 1.00 92.44 88 THR A CA 1
ATOM 657 C C . THR A 1 88 ? -12.998 9.084 -3.213 1.00 92.44 88 THR A C 1
ATOM 659 O O . THR A 1 88 ? -13.830 8.923 -4.104 1.00 92.44 88 THR A O 1
ATOM 662 N N . LYS A 1 89 ? -11.997 9.964 -3.317 1.00 92.38 89 LYS A N 1
ATOM 663 C CA . LYS A 1 89 ? -11.817 10.871 -4.462 1.00 92.38 89 LYS A CA 1
ATOM 664 C C . LYS A 1 89 ? -10.504 10.588 -5.182 1.00 92.38 89 LYS A C 1
ATOM 666 O O . LYS A 1 89 ? -9.434 10.751 -4.602 1.00 92.38 89 LYS A O 1
ATOM 671 N N . LEU A 1 90 ? -10.579 10.188 -6.451 1.00 90.81 90 LEU A N 1
ATOM 672 C CA . LEU A 1 90 ? -9.403 9.841 -7.252 1.00 90.81 90 LEU A CA 1
ATOM 673 C C . LEU A 1 90 ? -8.439 11.032 -7.391 1.00 90.81 90 LEU A C 1
ATOM 675 O O . LEU A 1 90 ? -8.863 12.169 -7.609 1.00 90.81 90 LEU A O 1
ATOM 679 N N . ILE A 1 91 ? -7.141 10.750 -7.305 1.00 90.00 91 ILE A N 1
ATOM 680 C CA . ILE A 1 91 ? -6.068 11.723 -7.504 1.00 90.00 91 ILE A CA 1
ATOM 681 C C . ILE A 1 91 ? -5.477 11.517 -8.894 1.00 90.00 91 ILE A C 1
ATOM 683 O O . ILE A 1 91 ? -5.109 10.404 -9.268 1.00 90.00 91 ILE A O 1
ATOM 687 N N . LYS A 1 92 ? -5.344 12.604 -9.661 1.00 90.56 92 LYS A N 1
ATOM 688 C CA . LYS A 1 92 ? -4.611 12.569 -10.927 1.00 90.56 92 LYS A CA 1
ATOM 689 C C . LYS A 1 92 ? -3.115 12.504 -10.635 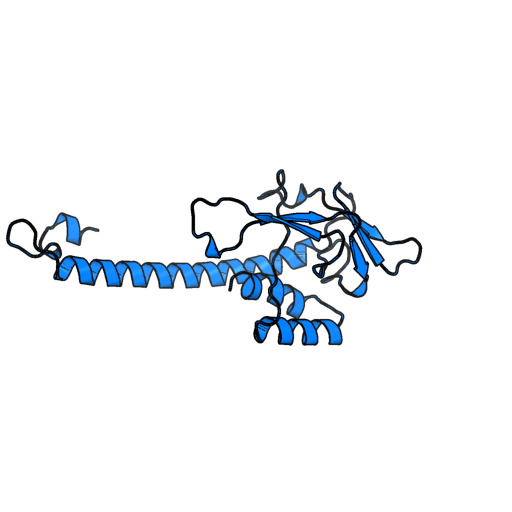1.00 90.56 92 LYS A C 1
ATOM 691 O O . LYS A 1 92 ? -2.518 13.482 -10.193 1.00 90.56 92 LYS A O 1
ATOM 696 N N . THR A 1 93 ? -2.521 11.350 -10.896 1.00 89.25 93 THR A N 1
ATOM 697 C CA . THR A 1 93 ? -1.091 11.100 -10.717 1.00 89.25 93 THR A CA 1
ATOM 698 C C . THR A 1 93 ? -0.317 11.316 -12.018 1.00 89.25 93 THR A C 1
ATOM 700 O O . THR A 1 93 ? -0.878 11.211 -13.106 1.00 89.25 93 THR A O 1
ATOM 703 N N . SER A 1 94 ? 0.986 11.602 -11.918 1.00 90.69 94 SER A N 1
ATOM 704 C CA . SER A 1 94 ? 1.895 11.683 -13.078 1.00 90.69 94 SER A CA 1
ATOM 705 C C . SER A 1 94 ? 2.215 10.314 -13.689 1.00 90.69 94 SER A C 1
ATOM 707 O O . SER A 1 94 ? 2.655 10.232 -14.832 1.00 90.69 94 SER A O 1
ATOM 709 N N . TYR A 1 95 ? 1.993 9.245 -12.927 1.00 86.44 95 TYR A N 1
ATOM 710 C CA . TYR A 1 95 ? 2.187 7.861 -13.339 1.00 86.44 95 TYR A CA 1
ATOM 711 C C . TYR A 1 95 ? 0.837 7.159 -13.586 1.00 86.44 95 TYR A C 1
ATOM 713 O O . TYR A 1 95 ? -0.220 7.790 -13.568 1.00 86.44 95 TYR A O 1
ATOM 721 N N . SER A 1 96 ? 0.883 5.848 -13.834 1.00 81.94 96 SER A N 1
ATOM 722 C CA . SER A 1 96 ? -0.259 5.023 -14.246 1.00 81.94 96 SER A CA 1
ATOM 723 C C . SER A 1 96 ? -1.528 5.208 -13.401 1.00 81.94 96 SER A C 1
ATOM 725 O O . SER A 1 96 ? -1.541 4.966 -12.194 1.00 81.94 96 SER A O 1
ATOM 727 N N . THR A 1 97 ? -2.639 5.507 -14.080 1.00 80.88 97 THR A N 1
ATOM 728 C CA . THR A 1 97 ? -3.989 5.564 -13.493 1.00 80.88 97 THR A CA 1
ATOM 729 C C . THR A 1 97 ? -4.462 4.213 -12.950 1.00 80.88 97 THR A C 1
ATOM 731 O O . THR A 1 97 ? -5.339 4.170 -12.088 1.00 80.88 97 THR A O 1
ATOM 734 N N . ALA A 1 98 ? -3.853 3.102 -13.383 1.00 83.56 98 ALA A N 1
ATOM 735 C CA . ALA A 1 98 ? -4.190 1.757 -12.917 1.00 83.56 98 ALA A CA 1
ATOM 736 C C . ALA A 1 98 ? -3.844 1.514 -11.434 1.00 83.56 98 ALA A C 1
ATOM 738 O O . ALA A 1 98 ? -4.315 0.539 -10.848 1.00 83.56 98 ALA A O 1
ATOM 739 N N . ALA A 1 99 ? -3.035 2.382 -10.815 1.00 82.12 99 ALA A N 1
ATOM 740 C CA . ALA A 1 99 ? -2.687 2.277 -9.401 1.00 82.12 99 ALA A CA 1
ATOM 741 C C . ALA A 1 99 ? -3.840 2.647 -8.452 1.00 82.12 99 ALA A C 1
ATOM 743 O O . ALA A 1 99 ? -3.843 2.199 -7.308 1.00 82.12 99 ALA A O 1
ATOM 744 N N . GLY A 1 100 ? -4.833 3.413 -8.923 1.00 85.88 100 GLY A N 1
ATOM 745 C CA . GLY A 1 100 ? -6.038 3.727 -8.148 1.00 85.88 100 GLY A CA 1
ATOM 746 C C . GLY A 1 100 ? -5.800 4.635 -6.937 1.00 85.88 100 GLY A C 1
ATOM 747 O O . GLY A 1 100 ? -6.490 4.498 -5.931 1.00 85.88 100 GLY A O 1
ATOM 748 N N . THR A 1 101 ? -4.823 5.544 -7.003 1.00 89.81 101 THR A N 1
ATOM 749 C CA . THR A 1 101 ? -4.536 6.497 -5.920 1.00 89.81 101 THR A CA 1
ATOM 750 C C . THR A 1 101 ? -5.713 7.444 -5.692 1.00 89.81 101 THR A C 1
ATOM 752 O O . THR A 1 101 ? -6.160 8.125 -6.614 1.00 89.81 101 THR A O 1
ATOM 755 N N . ALA A 1 102 ? -6.199 7.521 -4.455 1.00 90.94 102 ALA A N 1
ATOM 756 C CA . ALA A 1 102 ? -7.345 8.338 -4.078 1.00 90.94 102 ALA A CA 1
ATOM 757 C C . ALA A 1 102 ? -7.156 8.953 -2.685 1.00 90.94 102 ALA A C 1
ATOM 759 O O . ALA A 1 102 ? -6.495 8.366 -1.830 1.00 90.94 102 ALA A O 1
ATOM 760 N N . TYR A 1 103 ? -7.777 10.109 -2.451 1.00 91.25 103 TYR A N 1
ATOM 761 C CA . TYR A 1 103 ? -8.080 10.578 -1.103 1.00 91.25 103 TYR A CA 1
ATOM 762 C C . TYR A 1 103 ? -9.155 9.683 -0.499 1.00 91.25 103 TYR A C 1
ATOM 764 O O . TYR A 1 103 ? -10.098 9.313 -1.199 1.00 91.25 103 TYR A O 1
ATOM 772 N N . ILE A 1 104 ? -9.026 9.381 0.789 1.00 91.44 104 ILE A N 1
ATOM 773 C CA . ILE A 1 104 ? -10.034 8.663 1.566 1.00 91.44 104 ILE A CA 1
ATOM 774 C C . ILE A 1 104 ? -10.521 9.612 2.658 1.00 91.44 104 ILE A C 1
ATOM 776 O O . ILE A 1 104 ? -9.709 10.250 3.328 1.00 91.44 104 ILE A O 1
ATOM 780 N N . GLN A 1 105 ? -11.835 9.727 2.802 1.00 91.12 105 GLN A N 1
ATOM 781 C CA . GLN A 1 105 ? -12.484 10.529 3.831 1.00 91.12 105 GLN A CA 1
ATOM 782 C C . GLN A 1 105 ? -13.340 9.614 4.702 1.00 91.12 105 GLN A C 1
ATOM 784 O O . GLN A 1 105 ? -14.063 8.763 4.186 1.00 91.12 105 GLN A O 1
ATOM 789 N N . PHE A 1 106 ? -13.223 9.791 6.016 1.00 91.88 106 PHE A N 1
ATOM 790 C CA . PHE A 1 106 ? -14.010 9.081 7.016 1.00 91.88 106 PHE A CA 1
ATOM 791 C C . PHE A 1 106 ? -14.912 10.083 7.733 1.00 91.88 106 PHE A C 1
ATOM 793 O O . PHE A 1 106 ? -14.412 11.040 8.329 1.00 91.88 106 PHE A O 1
ATOM 800 N N . GLU A 1 107 ? -16.217 9.850 7.681 1.00 91.69 107 GLU A N 1
ATOM 801 C CA . GLU A 1 107 ? -17.232 10.643 8.366 1.00 91.69 107 GLU A CA 1
ATOM 802 C C . GLU A 1 107 ? -18.088 9.728 9.245 1.00 91.69 107 GLU A C 1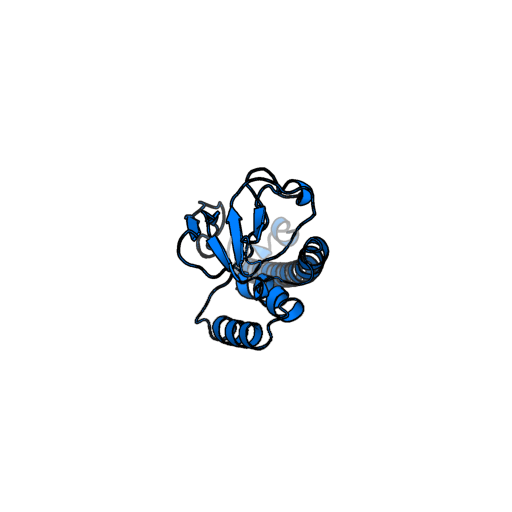
ATOM 804 O O . GLU A 1 107 ? -18.915 8.962 8.759 1.00 91.69 107 GLU A O 1
ATOM 809 N N . ASN A 1 108 ? -17.868 9.791 10.560 1.00 91.00 108 ASN A N 1
ATOM 810 C CA . ASN A 1 108 ? -18.595 9.035 11.583 1.00 91.00 108 ASN A CA 1
ATOM 811 C C . ASN A 1 108 ? -18.645 7.517 11.345 1.00 91.00 108 ASN A C 1
ATOM 813 O O . ASN A 1 108 ? -19.630 6.850 11.675 1.00 91.00 108 ASN A O 1
ATOM 817 N N . VAL A 1 109 ? -17.562 6.952 10.811 1.00 92.44 109 VAL A N 1
ATOM 818 C CA . VAL A 1 109 ? -17.509 5.529 10.463 1.00 92.44 109 VAL A CA 1
ATOM 819 C C . VAL A 1 109 ? -17.430 4.693 11.732 1.00 92.44 109 VAL A C 1
ATOM 821 O O . VAL A 1 109 ? -16.487 4.822 12.515 1.00 92.44 109 VAL A O 1
ATOM 824 N N . LYS A 1 110 ? -18.425 3.824 11.933 1.00 93.00 110 LYS A N 1
ATOM 825 C CA . LYS A 1 110 ? -18.487 2.902 13.070 1.00 93.00 110 LYS A CA 1
ATOM 826 C C . LYS A 1 110 ? -17.800 1.593 12.721 1.00 93.00 110 LYS A C 1
ATOM 828 O O . LYS A 1 110 ? -18.209 0.904 11.791 1.00 93.00 110 LYS A O 1
ATOM 833 N N . VAL A 1 111 ? -16.783 1.234 13.495 1.00 93.12 111 VAL A N 1
ATOM 834 C CA . VAL A 1 111 ? -16.006 0.011 13.288 1.00 93.12 111 VAL A CA 1
ATOM 835 C C . VAL A 1 111 ? -15.929 -0.774 14.594 1.00 93.12 111 VAL A C 1
ATOM 837 O O . VAL A 1 111 ? -15.624 -0.173 15.620 1.00 93.12 111 VAL A O 1
ATOM 840 N N . PRO A 1 112 ? -16.187 -2.089 14.602 1.00 95.00 112 PRO A N 1
ATOM 841 C CA . PRO A 1 112 ? -16.071 -2.889 15.818 1.00 95.00 112 PRO A CA 1
ATOM 842 C C . PRO A 1 112 ? -14.652 -2.873 16.411 1.00 95.00 112 PRO A C 1
ATOM 844 O O . PRO A 1 112 ? -13.664 -2.765 15.678 1.00 95.00 112 PRO A O 1
ATOM 847 N N . VAL A 1 113 ? -14.523 -2.979 17.737 1.00 93.94 113 VAL A N 1
ATOM 848 C CA . VAL A 1 113 ? -13.205 -2.935 18.406 1.00 93.94 113 VAL A CA 1
ATOM 849 C C . VAL A 1 113 ? -12.299 -4.115 18.046 1.00 93.94 113 VAL A C 1
ATOM 851 O O . VAL A 1 113 ? -11.076 -3.987 18.072 1.00 93.94 113 VAL A O 1
ATOM 854 N N . GLU A 1 114 ? -12.877 -5.247 17.651 1.00 95.06 114 GLU A N 1
ATOM 855 C CA . GLU A 1 114 ? -12.164 -6.440 17.188 1.00 95.06 114 GLU A CA 1
ATOM 856 C C . GLU A 1 114 ? -11.433 -6.253 15.849 1.00 95.06 114 GLU A C 1
ATOM 858 O O . GLU A 1 114 ? -10.587 -7.076 15.497 1.00 95.06 114 GLU A O 1
ATOM 863 N N . ASN A 1 115 ? -11.710 -5.162 15.125 1.00 95.56 115 ASN A N 1
ATOM 864 C CA . ASN A 1 115 ? -11.000 -4.792 13.900 1.00 95.56 115 ASN A CA 1
ATOM 865 C C . ASN A 1 115 ? -9.666 -4.078 14.170 1.00 95.56 115 ASN A C 1
ATOM 867 O O . ASN A 1 115 ? -8.985 -3.665 13.228 1.00 95.56 115 ASN A O 1
ATOM 871 N N . LEU A 1 116 ? -9.290 -3.893 15.436 1.00 94.88 116 LEU A N 1
ATOM 872 C CA . LEU A 1 116 ? -7.994 -3.352 15.822 1.00 94.88 116 LEU A CA 1
ATOM 873 C C . LEU A 1 116 ? -6.860 -4.314 15.426 1.00 94.88 116 LEU A C 1
ATOM 875 O O . LEU A 1 116 ? -6.874 -5.499 15.767 1.00 94.88 116 LEU A O 1
ATOM 879 N N . LEU A 1 117 ? -5.848 -3.786 14.740 1.00 94.12 117 LEU A N 1
ATOM 880 C CA . LEU A 1 117 ? -4.608 -4.492 14.435 1.00 94.12 117 LEU A CA 1
ATOM 881 C C . LEU A 1 117 ? -3.590 -4.207 15.541 1.00 94.12 117 LEU A C 1
ATOM 883 O O . LEU A 1 117 ? -3.195 -3.060 15.761 1.00 94.12 117 LEU A O 1
ATOM 887 N N . GLY A 1 118 ? -3.133 -5.266 16.205 1.00 92.62 118 GLY A N 1
ATOM 888 C CA . GLY A 1 118 ? -2.155 -5.177 17.284 1.00 92.62 118 GLY A CA 1
ATOM 889 C C . GLY A 1 118 ? -2.755 -4.655 18.590 1.00 92.62 118 GLY A C 1
ATOM 890 O O . GLY A 1 118 ? -3.817 -5.098 19.023 1.00 92.62 118 GLY A O 1
ATOM 891 N N . GLU A 1 119 ? -2.021 -3.771 19.259 1.00 91.44 119 GLU A N 1
ATOM 892 C CA . GLU A 1 119 ? -2.439 -3.153 20.518 1.00 91.44 119 GLU A CA 1
ATOM 893 C C . GLU A 1 119 ? -2.836 -1.696 20.306 1.00 91.44 119 GLU A C 1
ATOM 895 O O . GLU A 1 119 ? -2.231 -0.970 19.512 1.00 91.44 119 GLU A O 1
ATOM 900 N N . GLU A 1 120 ? -3.844 -1.264 21.060 1.00 90.50 120 GLU A N 1
ATOM 901 C CA . GLU A 1 120 ? -4.317 0.113 21.048 1.00 90.50 120 GLU A CA 1
ATOM 902 C C . GLU A 1 120 ? -3.164 1.053 21.416 1.00 90.50 120 GLU A C 1
ATOM 904 O O . GLU A 1 120 ? -2.385 0.768 22.327 1.00 90.50 120 GLU A O 1
ATOM 909 N N . HIS A 1 121 ? -3.025 2.146 20.665 1.00 89.56 121 HIS A N 1
ATOM 910 C CA . HIS A 1 121 ? -1.952 3.133 20.800 1.00 89.56 121 HIS A CA 1
ATOM 911 C C . HIS A 1 121 ? -0.526 2.640 20.478 1.00 89.56 121 HIS A C 1
ATOM 913 O O . HIS A 1 121 ? 0.419 3.431 20.526 1.00 89.56 121 HIS A O 1
ATOM 919 N N . LYS A 1 122 ? -0.351 1.374 20.071 1.00 89.00 122 LYS A N 1
ATOM 920 C CA . LYS A 1 122 ? 0.939 0.799 19.639 1.00 89.00 122 LYS A CA 1
ATOM 921 C C . LYS A 1 122 ? 1.014 0.515 18.134 1.00 89.00 122 LYS A C 1
ATOM 923 O O . LYS A 1 122 ? 1.845 -0.265 17.670 1.00 89.00 122 LYS A O 1
ATOM 928 N N . GLY A 1 123 ? 0.191 1.197 17.346 1.00 88.56 123 GLY A N 1
ATOM 929 C CA . GLY A 1 123 ? 0.105 1.076 15.892 1.00 88.56 123 GLY A CA 1
ATOM 930 C C . GLY A 1 123 ? 1.394 1.434 15.149 1.00 88.56 123 GLY A C 1
ATOM 931 O O . GLY A 1 123 ? 1.606 0.944 14.046 1.00 88.56 123 GLY A O 1
ATOM 932 N N . PHE A 1 124 ? 2.306 2.207 15.748 1.00 87.12 124 PHE A N 1
ATOM 933 C CA . PHE A 1 124 ? 3.609 2.489 15.132 1.00 87.12 124 PHE A CA 1
ATOM 934 C C . PHE A 1 124 ? 4.412 1.207 14.854 1.00 87.12 124 PHE A C 1
ATOM 936 O O . PHE A 1 124 ? 5.012 1.073 13.789 1.00 87.12 124 PHE A O 1
ATOM 943 N N . ILE A 1 125 ? 4.366 0.231 15.770 1.00 88.38 125 ILE A N 1
ATOM 944 C CA . ILE A 1 125 ? 5.041 -1.065 15.603 1.00 88.38 125 ILE A CA 1
ATOM 945 C C . ILE A 1 125 ? 4.424 -1.837 14.430 1.00 88.38 125 ILE A C 1
ATOM 947 O O . ILE A 1 125 ? 5.150 -2.386 13.602 1.00 88.38 125 ILE A O 1
ATOM 951 N N . VAL A 1 126 ? 3.092 -1.815 14.320 1.00 90.12 126 VAL A N 1
ATOM 952 C CA . VAL A 1 126 ? 2.348 -2.437 13.214 1.00 90.12 126 VAL A CA 1
ATOM 953 C C . VAL A 1 126 ? 2.771 -1.827 11.874 1.00 90.12 126 VAL A C 1
ATOM 955 O O . VAL A 1 126 ? 3.125 -2.553 10.945 1.00 90.12 126 VAL A O 1
ATOM 958 N N . ILE A 1 127 ? 2.799 -0.492 11.788 1.00 88.25 127 ILE A N 1
ATOM 959 C CA . ILE A 1 127 ? 3.168 0.240 10.569 1.00 88.25 127 ILE A CA 1
ATOM 960 C C . ILE A 1 127 ? 4.617 -0.066 10.165 1.00 88.25 127 ILE A C 1
ATOM 962 O O . ILE A 1 127 ? 4.873 -0.425 9.015 1.00 88.25 127 ILE A O 1
ATOM 966 N N . MET A 1 128 ? 5.568 0.037 11.099 1.00 86.69 128 MET A N 1
ATOM 967 C CA . MET A 1 128 ? 6.989 -0.185 10.804 1.00 86.69 128 MET A CA 1
ATOM 968 C C . MET A 1 128 ? 7.290 -1.633 10.408 1.00 86.69 128 MET A C 1
ATOM 970 O O . MET A 1 128 ? 8.059 -1.855 9.472 1.00 86.69 128 MET A O 1
ATOM 974 N N . SER A 1 129 ? 6.658 -2.612 11.068 1.00 87.00 129 SER A N 1
ATOM 975 C CA . SER A 1 129 ? 6.763 -4.026 10.680 1.00 87.00 129 SER A CA 1
ATOM 976 C C . SER A 1 129 ? 6.341 -4.217 9.224 1.00 87.00 129 SER A C 1
ATOM 978 O O . SER A 1 129 ? 7.026 -4.883 8.450 1.00 87.00 129 SER A O 1
ATOM 980 N N . ASN A 1 130 ? 5.241 -3.579 8.826 1.00 85.88 130 ASN A N 1
ATOM 981 C CA . ASN A 1 130 ? 4.695 -3.715 7.486 1.00 85.88 130 ASN A CA 1
ATOM 982 C C . ASN A 1 130 ? 5.553 -3.020 6.408 1.00 85.88 130 ASN A C 1
ATOM 984 O O . ASN A 1 130 ? 5.803 -3.593 5.347 1.00 85.88 130 ASN A O 1
ATOM 988 N N . PHE A 1 131 ? 6.080 -1.825 6.696 1.00 86.94 131 PHE A N 1
ATOM 989 C CA . PHE A 1 131 ? 6.941 -1.084 5.761 1.00 86.94 131 PHE A CA 1
ATOM 990 C C . PHE A 1 131 ? 8.240 -1.816 5.414 1.00 86.94 131 PHE A C 1
ATOM 992 O O . PHE A 1 131 ? 8.759 -1.650 4.311 1.00 86.94 131 PHE A O 1
ATOM 999 N N . ASN A 1 132 ? 8.774 -2.647 6.310 1.00 85.88 132 ASN A N 1
ATOM 1000 C CA . ASN A 1 132 ? 9.969 -3.435 6.001 1.00 85.88 132 ASN A CA 1
ATOM 1001 C C . ASN A 1 132 ? 9.715 -4.455 4.881 1.00 85.88 132 ASN A C 1
ATOM 1003 O O . ASN A 1 132 ? 10.526 -4.566 3.959 1.00 85.88 132 ASN A O 1
ATOM 1007 N N . HIS A 1 133 ? 8.572 -5.142 4.911 1.00 83.50 133 HIS A N 1
ATOM 1008 C CA . HIS A 1 133 ? 8.181 -6.070 3.847 1.00 83.50 133 HIS A CA 1
ATOM 1009 C C . HIS A 1 133 ? 7.889 -5.341 2.532 1.00 83.50 133 HIS A C 1
ATOM 1011 O O . HIS A 1 133 ? 8.320 -5.789 1.467 1.00 83.50 133 HIS A O 1
ATOM 1017 N N . GLU A 1 134 ? 7.215 -4.190 2.605 1.00 86.88 134 GLU A N 1
ATOM 1018 C CA . GLU A 1 134 ? 6.926 -3.362 1.434 1.00 86.88 134 GLU A CA 1
ATOM 1019 C C . GLU A 1 134 ? 8.209 -2.901 0.730 1.00 86.88 134 GLU A C 1
ATOM 1021 O O . GLU A 1 134 ? 8.341 -3.074 -0.482 1.00 86.88 134 GLU A O 1
ATOM 1026 N N . ARG A 1 135 ? 9.195 -2.398 1.486 1.00 90.50 135 ARG A N 1
ATOM 1027 C CA . ARG A 1 135 ? 10.496 -1.969 0.942 1.00 90.50 135 ARG A CA 1
ATOM 1028 C C . ARG A 1 135 ? 11.201 -3.092 0.193 1.00 90.50 135 ARG A C 1
ATOM 1030 O O . ARG A 1 135 ? 11.703 -2.871 -0.908 1.00 90.50 135 ARG A O 1
ATOM 1037 N N . PHE A 1 136 ? 11.224 -4.290 0.774 1.00 88.94 136 PHE A N 1
ATOM 1038 C CA . PHE A 1 136 ? 11.842 -5.446 0.133 1.00 88.94 136 PHE A CA 1
ATOM 1039 C C . PHE A 1 136 ? 11.135 -5.804 -1.182 1.00 88.94 136 PHE A C 1
ATOM 1041 O O . PHE A 1 136 ? 11.785 -5.938 -2.218 1.00 88.94 136 PHE A O 1
ATOM 1048 N N . MET A 1 137 ? 9.800 -5.871 -1.172 1.00 89.69 137 MET A N 1
ATOM 1049 C CA . MET A 1 137 ? 9.014 -6.160 -2.375 1.00 89.69 137 MET A CA 1
ATOM 1050 C C . MET A 1 137 ? 9.250 -5.115 -3.476 1.00 89.69 137 MET A C 1
ATOM 1052 O O . MET A 1 137 ? 9.463 -5.476 -4.637 1.00 89.69 137 MET A O 1
ATOM 1056 N N . MET A 1 138 ? 9.282 -3.827 -3.119 1.00 89.69 138 MET A N 1
ATOM 1057 C CA . MET A 1 138 ? 9.564 -2.744 -4.064 1.00 89.69 138 MET A CA 1
ATOM 1058 C C . MET A 1 138 ? 10.966 -2.842 -4.670 1.00 89.69 138 MET A C 1
ATOM 1060 O O . MET A 1 138 ? 11.120 -2.624 -5.875 1.00 89.69 138 MET A O 1
ATOM 1064 N N . ALA A 1 139 ? 11.980 -3.200 -3.876 1.00 94.00 139 ALA A N 1
ATOM 1065 C CA . ALA A 1 139 ? 13.335 -3.417 -4.376 1.00 94.00 139 ALA A CA 1
ATOM 1066 C C . ALA A 1 139 ? 13.364 -4.546 -5.421 1.00 94.00 139 ALA A C 1
ATOM 1068 O O . ALA A 1 139 ? 13.864 -4.345 -6.530 1.00 94.00 139 ALA A O 1
ATOM 1069 N N . CYS A 1 140 ? 12.742 -5.692 -5.123 1.00 93.69 140 CYS A N 1
ATOM 1070 C CA . CYS A 1 140 ? 12.620 -6.805 -6.070 1.00 93.69 140 CYS A CA 1
ATOM 1071 C C . CYS A 1 140 ? 11.885 -6.396 -7.358 1.00 93.69 140 CYS A C 1
ATOM 1073 O O . CYS A 1 140 ? 12.338 -6.708 -8.461 1.00 93.69 140 CYS A O 1
ATOM 1075 N N . GLY A 1 141 ? 10.770 -5.666 -7.233 1.00 93.06 141 GLY A N 1
ATOM 1076 C CA . GLY A 1 141 ? 10.006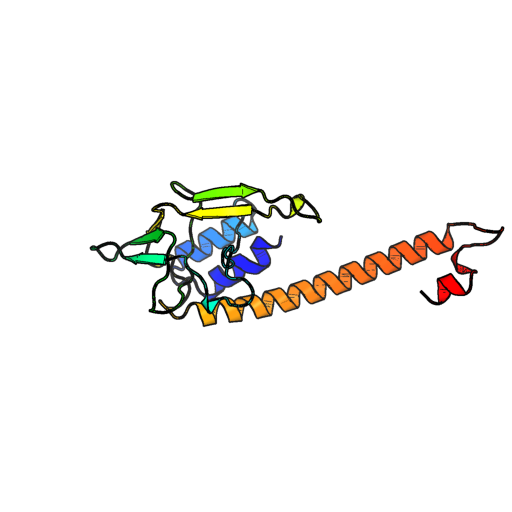 -5.164 -8.377 1.00 93.06 141 GLY A CA 1
ATOM 1077 C C . GLY A 1 141 ? 10.815 -4.210 -9.259 1.00 93.06 141 GLY A C 1
ATOM 1078 O O . GLY A 1 141 ? 10.775 -4.319 -10.486 1.00 93.06 141 GLY A O 1
ATOM 1079 N N . THR A 1 142 ? 11.598 -3.327 -8.637 1.00 94.88 142 THR A N 1
ATOM 1080 C CA . THR A 1 142 ? 12.460 -2.357 -9.329 1.00 94.88 142 THR A CA 1
ATOM 1081 C C . THR A 1 142 ? 13.586 -3.056 -10.084 1.00 94.88 142 THR A C 1
ATOM 1083 O O . THR A 1 142 ? 13.813 -2.741 -11.250 1.00 94.88 142 THR A O 1
ATOM 1086 N N . ILE A 1 143 ? 14.237 -4.052 -9.471 1.00 97.19 143 ILE A N 1
ATOM 1087 C CA . ILE A 1 143 ? 15.275 -4.861 -10.130 1.00 97.19 143 ILE A CA 1
ATOM 1088 C C . ILE A 1 143 ? 14.702 -5.564 -11.363 1.00 97.19 143 ILE A C 1
ATOM 1090 O O . ILE A 1 143 ? 15.259 -5.445 -12.453 1.00 97.19 143 ILE A O 1
ATOM 1094 N N . ARG A 1 144 ? 13.552 -6.239 -11.226 1.00 96.94 144 ARG A N 1
ATOM 1095 C CA . ARG A 1 144 ? 12.891 -6.906 -12.359 1.00 96.94 144 ARG A CA 1
ATOM 1096 C C . ARG A 1 144 ? 12.584 -5.923 -13.488 1.00 96.94 144 ARG A C 1
ATOM 1098 O O . ARG A 1 144 ? 12.841 -6.227 -14.648 1.00 96.94 144 ARG A O 1
ATOM 1105 N N . MET A 1 145 ? 12.040 -4.754 -13.157 1.00 96.06 145 MET A N 1
ATOM 1106 C CA . MET A 1 145 ? 11.697 -3.739 -14.151 1.00 96.06 145 MET A CA 1
ATOM 1107 C C . MET A 1 145 ? 12.943 -3.178 -14.847 1.00 96.06 145 MET A C 1
ATOM 1109 O O . MET A 1 145 ? 12.928 -3.021 -16.065 1.00 96.06 145 MET A O 1
ATOM 1113 N N . ALA A 1 146 ? 14.036 -2.954 -14.114 1.00 97.50 146 ALA A N 1
ATOM 1114 C CA . ALA A 1 146 ? 15.313 -2.545 -14.693 1.00 97.50 146 ALA A CA 1
ATOM 1115 C C . ALA A 1 146 ? 15.858 -3.595 -15.676 1.00 97.50 146 ALA A C 1
ATOM 1117 O O . ALA A 1 146 ? 16.278 -3.238 -16.774 1.00 97.50 146 ALA A O 1
ATOM 1118 N N . MET A 1 147 ? 15.778 -4.887 -15.334 1.00 97.88 147 MET A N 1
ATOM 1119 C CA . MET A 1 147 ? 16.177 -5.971 -16.241 1.00 97.88 147 MET A CA 1
ATOM 1120 C C . MET A 1 147 ? 15.349 -5.975 -17.531 1.00 97.88 147 MET A C 1
ATOM 1122 O O . MET A 1 147 ? 15.915 -6.090 -18.614 1.00 97.88 147 MET A O 1
ATOM 1126 N N . THR A 1 148 ? 14.030 -5.784 -17.435 1.00 98.00 148 THR A N 1
ATOM 1127 C CA . THR A 1 148 ? 13.156 -5.677 -18.616 1.00 98.00 148 THR A CA 1
ATOM 1128 C C . THR A 1 148 ? 13.516 -4.471 -19.483 1.00 98.00 148 THR A C 1
ATOM 1130 O O . THR A 1 148 ? 13.561 -4.590 -20.703 1.00 98.00 148 THR A O 1
ATOM 1133 N N . VAL A 1 149 ? 13.816 -3.316 -18.880 1.00 97.38 149 VAL A N 1
ATOM 1134 C CA . VAL A 1 149 ? 14.254 -2.128 -19.633 1.00 97.38 149 VAL A CA 1
ATOM 1135 C C . VAL A 1 149 ? 15.553 -2.409 -20.386 1.00 97.38 149 VAL A C 1
ATOM 1137 O O . VAL A 1 149 ? 15.644 -2.093 -21.569 1.00 97.38 149 VAL A O 1
ATOM 1140 N N . VAL A 1 150 ? 16.539 -3.037 -19.739 1.00 96.56 150 VAL A N 1
ATOM 1141 C CA . VAL A 1 150 ? 17.803 -3.417 -20.390 1.00 96.56 150 VAL A CA 1
ATOM 1142 C C . VAL A 1 150 ? 17.552 -4.378 -21.550 1.00 96.56 150 VAL A C 1
ATOM 1144 O O . VAL A 1 150 ? 18.091 -4.177 -22.637 1.00 96.56 150 VAL A O 1
ATOM 1147 N N . GLU A 1 151 ? 16.708 -5.389 -21.351 1.00 97.62 151 GLU A N 1
ATOM 1148 C CA . GLU A 1 151 ? 16.352 -6.351 -22.393 1.00 97.62 151 GLU A CA 1
ATOM 1149 C C . GLU A 1 151 ? 15.733 -5.661 -23.621 1.00 97.62 151 GLU A C 1
ATOM 1151 O O . GLU A 1 151 ? 16.182 -5.880 -24.750 1.00 97.62 151 GLU A O 1
ATOM 1156 N N . GLU A 1 152 ? 14.752 -4.780 -23.415 1.00 97.88 152 GLU A N 1
ATOM 1157 C CA . GLU A 1 152 ? 14.097 -4.037 -24.497 1.00 97.88 152 GLU A CA 1
ATOM 1158 C C . GLU A 1 152 ? 15.054 -3.061 -25.197 1.00 97.88 152 GLU A C 1
ATOM 1160 O O . GLU A 1 152 ? 15.083 -2.987 -26.430 1.00 97.88 152 GLU A O 1
ATOM 1165 N N . CYS A 1 153 ? 15.917 -2.374 -24.442 1.00 96.94 153 CYS A N 1
ATOM 1166 C CA . CYS A 1 153 ? 16.967 -1.524 -25.002 1.00 96.94 153 CYS A CA 1
ATOM 1167 C C . CYS A 1 153 ? 17.930 -2.325 -25.890 1.00 96.94 153 CYS A C 1
ATOM 1169 O O . CYS A 1 153 ? 18.246 -1.890 -27.001 1.00 96.94 153 CYS A O 1
ATOM 1171 N N . MET A 1 154 ? 18.365 -3.507 -25.443 1.00 96.38 154 MET A N 1
ATOM 1172 C CA . MET A 1 154 ? 19.265 -4.372 -26.210 1.00 96.38 154 MET A CA 1
ATOM 1173 C C . MET A 1 154 ? 18.608 -4.883 -27.492 1.00 96.38 154 MET A C 1
ATOM 1175 O O . MET A 1 154 ? 19.245 -4.866 -28.551 1.00 96.38 154 MET A O 1
ATOM 1179 N N . LYS A 1 155 ? 17.330 -5.281 -27.437 1.00 97.44 155 LYS A N 1
ATOM 1180 C CA . LYS A 1 155 ? 16.555 -5.655 -28.632 1.00 97.44 155 LYS A CA 1
ATOM 1181 C C . LYS A 1 155 ? 16.502 -4.500 -29.628 1.00 97.44 155 LYS A C 1
ATOM 1183 O O . LYS A 1 155 ? 16.870 -4.680 -30.790 1.00 97.44 155 LYS A O 1
ATOM 1188 N N . TRP A 1 156 ? 16.115 -3.308 -29.171 1.00 97.69 156 TRP A N 1
ATOM 1189 C CA . TRP A 1 156 ? 15.993 -2.129 -30.029 1.00 97.69 156 TRP A CA 1
ATOM 1190 C C . TRP A 1 156 ? 17.325 -1.728 -30.670 1.00 97.69 156 TRP A C 1
ATOM 1192 O O . TRP A 1 156 ? 17.397 -1.521 -31.884 1.00 97.69 156 TRP A O 1
ATOM 1202 N N . CYS A 1 157 ? 18.409 -1.685 -29.891 1.00 97.31 157 CYS A N 1
ATOM 1203 C CA . CYS A 1 157 ? 19.726 -1.281 -30.387 1.00 97.31 157 CYS A CA 1
ATOM 1204 C C . CYS A 1 157 ? 20.295 -2.235 -31.451 1.00 97.31 157 CYS A C 1
ATOM 1206 O O . CYS A 1 157 ? 21.071 -1.802 -32.305 1.00 97.31 157 CYS A O 1
ATOM 1208 N N . ASN A 1 158 ? 19.898 -3.512 -31.431 1.00 96.69 158 ASN A N 1
ATOM 1209 C CA . ASN A 1 158 ? 20.309 -4.507 -32.426 1.00 96.69 158 ASN A CA 1
ATOM 1210 C C . ASN A 1 158 ? 19.478 -4.484 -33.719 1.00 96.69 158 ASN A C 1
ATOM 1212 O O . ASN A 1 158 ? 19.933 -5.015 -34.735 1.00 96.69 158 ASN A O 1
ATOM 1216 N N . GLN A 1 159 ? 18.286 -3.884 -33.692 1.00 97.12 159 GLN A N 1
ATOM 1217 C CA . GLN A 1 159 ? 17.369 -3.811 -34.836 1.00 97.12 159 GLN A CA 1
ATOM 1218 C C . GLN A 1 159 ? 17.423 -2.450 -35.538 1.00 97.12 159 GLN A C 1
ATOM 1220 O O . GLN A 1 159 ? 17.284 -2.363 -36.757 1.00 97.12 159 GLN A O 1
ATOM 1225 N N . ARG A 1 160 ? 17.628 -1.368 -34.781 1.00 97.69 160 ARG A N 1
ATOM 1226 C CA . ARG A 1 160 ? 17.612 -0.006 -35.316 1.00 97.69 160 ARG A CA 1
ATOM 1227 C C . ARG A 1 160 ? 18.876 0.290 -36.122 1.00 97.69 160 ARG A C 1
ATOM 1229 O O . ARG A 1 160 ? 19.977 0.190 -35.593 1.00 97.69 160 ARG A O 1
ATOM 1236 N N . ILE A 1 161 ? 18.712 0.750 -37.363 1.00 97.31 161 ILE A N 1
ATOM 1237 C CA . ILE A 1 161 ? 19.808 1.234 -38.215 1.00 97.31 161 ILE A CA 1
ATOM 1238 C C . ILE A 1 161 ? 19.866 2.767 -38.180 1.00 97.31 161 ILE A C 1
ATOM 1240 O O . ILE A 1 161 ? 18.847 3.441 -38.342 1.00 97.31 161 ILE A O 1
ATOM 1244 N N . VAL A 1 162 ? 21.065 3.314 -37.972 1.00 95.88 162 VAL A N 1
ATOM 1245 C CA . VAL A 1 162 ? 21.392 4.745 -38.056 1.00 95.88 162 VAL A CA 1
ATOM 1246 C C . VAL A 1 162 ? 22.761 4.911 -38.714 1.00 95.88 162 VAL A C 1
ATOM 1248 O O . VAL A 1 162 ? 23.675 4.135 -38.449 1.00 95.88 162 VAL A O 1
ATOM 1251 N N . PHE A 1 163 ? 22.908 5.904 -39.595 1.00 95.56 163 PHE A N 1
ATOM 1252 C CA . PHE A 1 163 ? 24.161 6.149 -40.332 1.00 95.56 163 PHE A CA 1
ATOM 1253 C C . PHE A 1 163 ? 24.712 4.894 -41.045 1.00 95.56 163 PHE A C 1
ATOM 1255 O O . PHE A 1 163 ? 25.913 4.643 -41.055 1.00 95.56 163 PHE A O 1
ATOM 1262 N N . GLY A 1 164 ? 23.815 4.069 -41.601 1.00 96.25 164 GLY A N 1
ATOM 1263 C CA . GLY A 1 164 ? 24.163 2.850 -42.340 1.00 96.25 164 GLY A CA 1
ATOM 1264 C C . GLY A 1 164 ? 24.600 1.649 -41.489 1.00 96.25 164 GLY A C 1
ATOM 1265 O O . GLY A 1 164 ? 24.951 0.620 -42.056 1.00 96.25 164 GLY A O 1
ATOM 1266 N N . LYS A 1 165 ? 24.572 1.748 -40.154 1.00 96.44 165 LYS A N 1
ATOM 1267 C CA . LYS A 1 165 ? 24.999 0.694 -39.214 1.00 96.44 165 LYS A CA 1
ATOM 1268 C C . LYS A 1 165 ? 23.970 0.468 -38.112 1.00 96.44 165 LYS A C 1
ATOM 1270 O O . LYS A 1 165 ? 23.082 1.300 -37.914 1.00 96.44 165 LYS A O 1
ATOM 1275 N N . LYS A 1 166 ? 24.070 -0.639 -37.369 1.00 97.44 166 LYS A N 1
ATOM 1276 C CA . LYS A 1 166 ? 23.198 -0.853 -36.203 1.00 97.44 166 LYS A CA 1
ATOM 1277 C C . LYS A 1 166 ? 23.486 0.192 -35.126 1.00 97.44 166 LYS A C 1
ATOM 1279 O O . LYS A 1 166 ? 24.631 0.589 -34.921 1.00 97.44 166 LYS A O 1
ATOM 1284 N N . LEU A 1 167 ? 22.455 0.610 -34.398 1.00 97.19 167 LEU A N 1
ATOM 1285 C CA . LEU A 1 167 ? 22.565 1.606 -33.332 1.00 97.19 167 LEU A CA 1
ATOM 1286 C C . LEU A 1 167 ? 23.579 1.184 -32.258 1.00 97.19 167 LEU A C 1
ATOM 1288 O O . LEU A 1 167 ? 24.335 2.022 -31.772 1.00 97.19 167 LEU A O 1
ATOM 1292 N N . ILE A 1 168 ? 23.649 -0.115 -31.950 1.00 97.19 168 ILE A N 1
ATOM 1293 C CA . ILE A 1 168 ? 24.611 -0.677 -30.990 1.00 97.19 168 ILE A CA 1
ATOM 1294 C C . ILE A 1 168 ? 26.087 -0.509 -31.401 1.00 97.19 168 ILE A C 1
ATOM 1296 O O . ILE A 1 168 ? 26.973 -0.603 -30.557 1.00 97.19 168 ILE A O 1
ATOM 1300 N N . GLU A 1 169 ? 26.382 -0.237 -32.677 1.00 96.38 169 GLU A N 1
ATOM 1301 C CA . GLU A 1 169 ? 27.758 -0.010 -33.146 1.00 96.38 169 GLU A CA 1
ATOM 1302 C C . GLU A 1 169 ? 28.285 1.386 -32.778 1.00 96.38 169 GLU A C 1
ATOM 1304 O O . GLU A 1 169 ? 29.494 1.627 -32.822 1.00 96.38 169 GLU A O 1
ATOM 1309 N N . GLN A 1 170 ? 27.404 2.307 -32.375 1.00 95.75 170 GLN A N 1
ATOM 1310 C CA . GLN A 1 170 ? 27.785 3.651 -31.952 1.00 95.75 170 GLN A CA 1
ATOM 1311 C C . GLN A 1 170 ? 28.435 3.608 -30.552 1.00 95.75 170 GLN A C 1
ATOM 1313 O O . GLN A 1 170 ? 27.808 3.120 -29.609 1.00 95.75 170 GLN A O 1
ATOM 1318 N N . PRO A 1 171 ? 29.654 4.151 -30.347 1.00 94.88 171 PRO A N 1
ATOM 1319 C CA . PRO A 1 171 ? 30.339 4.100 -29.049 1.00 94.88 171 PRO A CA 1
ATOM 1320 C C . PRO A 1 171 ? 29.527 4.683 -27.886 1.00 94.88 171 PRO A C 1
ATOM 1322 O O . PRO A 1 171 ? 29.474 4.076 -26.822 1.00 94.88 171 PRO A O 1
ATOM 1325 N N . VAL A 1 172 ? 28.833 5.805 -28.115 1.00 94.81 172 VAL A N 1
ATOM 1326 C CA . VAL A 1 172 ? 27.987 6.473 -27.107 1.00 94.81 172 VAL A CA 1
ATOM 1327 C C . VAL A 1 172 ? 26.835 5.578 -26.646 1.00 94.81 172 VAL A C 1
ATOM 1329 O O . VAL A 1 172 ? 26.421 5.661 -25.495 1.00 94.81 172 VAL A O 1
ATOM 1332 N N . MET A 1 173 ? 26.326 4.710 -27.522 1.00 94.00 173 MET A N 1
ATOM 1333 C CA . MET A 1 173 ? 25.260 3.777 -27.162 1.00 94.00 173 MET A CA 1
ATOM 1334 C C . MET A 1 173 ? 25.769 2.620 -26.311 1.00 94.00 173 MET A C 1
ATOM 1336 O O . MET A 1 173 ? 25.053 2.194 -25.421 1.00 94.00 173 MET A O 1
ATOM 1340 N N . ARG A 1 174 ? 27.001 2.146 -26.529 1.00 91.50 174 ARG A N 1
ATOM 1341 C CA . ARG A 1 174 ? 27.606 1.077 -25.711 1.00 91.50 174 ARG A CA 1
ATOM 1342 C C . ARG A 1 174 ? 28.002 1.532 -24.306 1.00 91.50 174 ARG A C 1
ATOM 1344 O O . ARG A 1 174 ? 28.217 0.693 -23.442 1.00 91.50 174 ARG A O 1
ATOM 1351 N N . GLN A 1 175 ? 28.157 2.840 -24.102 1.00 94.12 175 GLN A N 1
ATOM 1352 C CA . GLN A 1 175 ? 28.475 3.425 -22.799 1.00 94.12 175 GLN A CA 1
ATOM 1353 C C . GLN A 1 175 ? 27.236 3.588 -21.899 1.00 94.12 175 GLN A C 1
ATOM 1355 O O . GLN A 1 175 ? 27.388 3.754 -20.691 1.00 94.12 175 GLN A O 1
ATOM 1360 N N . LYS A 1 176 ? 26.034 3.602 -22.486 1.00 89.38 176 LYS A N 1
ATOM 1361 C CA . LYS A 1 176 ? 24.759 3.731 -21.771 1.00 89.38 176 LYS A CA 1
ATOM 1362 C C . LYS A 1 176 ? 24.252 2.367 -21.330 1.00 89.38 176 LYS A C 1
ATOM 1364 O O . LYS A 1 176 ? 23.702 2.319 -20.212 1.00 89.38 176 LYS A O 1
#

pLDDT: mean 89.23, std 9.74, range [36.28, 98.0]

Radius of gyration: 22.26 Å; chains: 1; bounding box: 52×33×68 Å